Protein AF-A0A7R8YZH7-F1 (afdb_monomer_lite)

Structure (mmCIF, N/CA/C/O backbone):
data_AF-A0A7R8YZH7-F1
#
_entry.id   AF-A0A7R8YZH7-F1
#
loop_
_atom_site.group_PDB
_atom_site.id
_atom_site.type_symbol
_atom_site.label_atom_id
_atom_site.label_alt_id
_atom_site.label_comp_id
_atom_site.label_asym_id
_atom_site.label_entity_id
_atom_site.label_seq_id
_atom_site.pdbx_PDB_ins_code
_atom_site.Cartn_x
_atom_site.Cartn_y
_atom_site.Cartn_z
_atom_site.occupancy
_atom_site.B_iso_or_equiv
_atom_site.auth_seq_id
_atom_site.auth_comp_id
_atom_site.auth_asym_id
_atom_site.auth_atom_id
_atom_site.pdbx_PDB_model_num
ATOM 1 N N . VAL A 1 1 ? 40.978 16.287 -44.619 1.00 48.88 1 VAL A N 1
ATOM 2 C CA . VAL A 1 1 ? 39.755 16.458 -43.791 1.00 48.88 1 VAL A CA 1
ATOM 3 C C . VAL A 1 1 ? 38.831 15.250 -43.982 1.00 48.88 1 VAL A C 1
ATOM 5 O O . VAL A 1 1 ? 37.716 15.391 -44.463 1.00 48.88 1 VAL A O 1
ATOM 8 N N . THR A 1 2 ? 39.309 14.038 -43.689 1.00 49.97 2 THR A N 1
ATOM 9 C CA . THR A 1 2 ? 38.553 12.785 -43.936 1.00 49.97 2 THR A CA 1
ATOM 10 C C . THR A 1 2 ? 38.430 11.920 -42.680 1.00 49.97 2 THR A C 1
ATOM 12 O O . THR A 1 2 ? 37.379 11.333 -42.461 1.00 49.97 2 THR A O 1
ATOM 15 N N . VAL A 1 3 ? 39.421 11.967 -41.783 1.00 54.03 3 VAL A N 1
ATOM 16 C CA . VAL A 1 3 ? 39.430 11.217 -40.510 1.00 54.03 3 VAL A CA 1
ATOM 17 C C . VAL A 1 3 ? 38.289 11.621 -39.561 1.00 54.03 3 VAL A C 1
ATOM 19 O O . VAL A 1 3 ? 37.740 10.784 -38.853 1.00 54.03 3 VAL A O 1
ATOM 22 N N . THR A 1 4 ? 37.862 12.889 -39.572 1.00 54.25 4 THR A N 1
ATOM 23 C CA . THR A 1 4 ? 36.768 13.365 -38.705 1.00 54.25 4 THR A CA 1
ATOM 24 C C . THR A 1 4 ? 35.395 12.845 -39.134 1.00 54.25 4 THR A C 1
ATOM 26 O O . THR A 1 4 ? 34.551 12.586 -38.282 1.00 54.25 4 THR A O 1
ATOM 29 N N . LYS A 1 5 ? 35.177 12.647 -40.443 1.00 56.59 5 LYS A N 1
ATOM 30 C CA . LYS A 1 5 ? 33.922 12.109 -40.990 1.00 56.59 5 LYS A CA 1
ATOM 31 C C . LYS A 1 5 ? 33.778 10.614 -40.719 1.00 56.59 5 LYS A C 1
ATOM 33 O O . LYS A 1 5 ? 32.683 10.157 -40.420 1.00 56.59 5 LYS A O 1
ATOM 38 N N . GLU A 1 6 ? 34.864 9.851 -40.811 1.00 57.72 6 GLU A N 1
ATOM 39 C CA . GLU A 1 6 ? 34.844 8.413 -40.516 1.00 57.72 6 GLU A CA 1
ATOM 40 C C . GLU A 1 6 ? 34.560 8.150 -39.033 1.00 57.72 6 GLU A C 1
ATOM 42 O O . GLU A 1 6 ? 33.671 7.358 -38.725 1.00 57.72 6 GLU A O 1
ATOM 47 N N . GLY A 1 7 ? 35.194 8.899 -38.122 1.00 62.25 7 GLY A N 1
ATOM 48 C CA . GLY A 1 7 ? 34.901 8.819 -36.685 1.00 62.25 7 GLY A CA 1
ATOM 49 C C . GLY A 1 7 ? 33.460 9.205 -36.323 1.00 62.25 7 GLY A C 1
ATOM 50 O O . GLY A 1 7 ? 32.853 8.585 -35.454 1.00 62.25 7 GLY A O 1
ATOM 51 N N . GLU A 1 8 ? 32.866 10.177 -37.026 1.00 6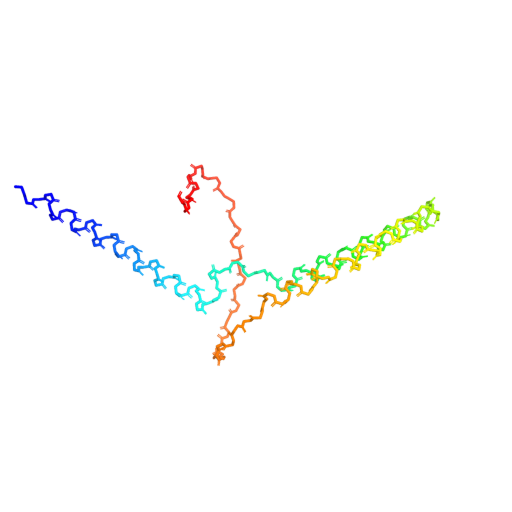7.81 8 GLU A N 1
ATOM 52 C CA . GLU A 1 8 ? 31.459 10.560 -36.840 1.00 67.81 8 GLU A CA 1
ATOM 53 C C . GLU A 1 8 ? 30.489 9.440 -37.260 1.00 67.81 8 GLU A C 1
ATOM 55 O O . GLU A 1 8 ? 29.479 9.210 -36.595 1.00 67.81 8 GLU A O 1
ATOM 60 N N . ASN A 1 9 ? 30.786 8.725 -38.347 1.00 69.62 9 ASN A N 1
ATOM 61 C CA . ASN A 1 9 ? 29.956 7.612 -38.812 1.00 69.62 9 ASN A CA 1
ATOM 62 C C . ASN A 1 9 ? 30.081 6.383 -37.904 1.00 69.62 9 ASN A C 1
ATOM 64 O O . ASN A 1 9 ? 29.069 5.745 -37.623 1.00 69.62 9 ASN A O 1
ATOM 68 N N . VAL A 1 10 ? 31.280 6.095 -37.386 1.00 74.06 10 VAL A N 1
ATOM 69 C CA . VAL A 1 10 ? 31.487 5.046 -36.373 1.00 74.06 10 VAL A CA 1
ATOM 70 C C . VAL A 1 10 ? 30.689 5.367 -35.108 1.00 74.06 10 VAL A C 1
ATOM 72 O O . VAL A 1 10 ? 29.892 4.544 -34.673 1.00 74.06 10 VAL A O 1
ATOM 75 N N . ALA A 1 11 ? 30.766 6.601 -34.598 1.00 74.88 11 ALA A N 1
ATOM 76 C CA . ALA A 1 11 ? 29.987 7.021 -33.430 1.00 74.88 11 ALA A CA 1
ATOM 77 C C . ALA A 1 11 ? 28.460 6.971 -33.661 1.00 74.88 11 ALA A C 1
ATOM 79 O O . ALA A 1 11 ? 27.690 6.762 -32.723 1.00 74.88 11 ALA A O 1
ATOM 80 N N . LYS A 1 12 ? 27.988 7.168 -34.900 1.00 73.12 12 LYS A N 1
ATOM 81 C CA . LYS A 1 12 ? 26.568 6.993 -35.260 1.00 73.12 12 LYS A CA 1
ATOM 82 C C . LYS A 1 12 ? 26.155 5.523 -35.266 1.00 73.12 12 LYS A C 1
ATOM 84 O O . LYS A 1 12 ? 25.055 5.220 -34.812 1.00 73.12 12 LYS A O 1
ATOM 89 N N . LEU A 1 13 ? 27.022 4.634 -35.746 1.00 78.25 13 LEU A N 1
ATOM 90 C CA . LEU A 1 13 ? 26.785 3.190 -35.742 1.00 78.25 13 LEU A CA 1
ATOM 91 C C . LEU A 1 13 ? 26.808 2.623 -34.320 1.00 78.25 13 LEU A C 1
ATOM 93 O O . LEU A 1 13 ? 25.914 1.865 -33.973 1.00 78.25 13 LEU A O 1
ATOM 97 N N . GLU A 1 14 ? 27.736 3.064 -33.470 1.00 80.69 14 GLU A N 1
ATOM 98 C CA . GLU A 1 14 ? 27.784 2.672 -32.054 1.00 80.69 14 GLU A CA 1
ATOM 99 C C . GLU A 1 14 ? 26.524 3.116 -31.302 1.00 80.69 14 GLU A C 1
ATOM 101 O O . GLU A 1 14 ? 25.938 2.352 -30.540 1.00 80.69 14 GLU A O 1
ATOM 106 N N . LYS A 1 15 ? 26.044 4.340 -31.557 1.00 86.44 15 LYS A N 1
ATOM 107 C CA . LYS A 1 15 ? 24.780 4.818 -30.978 1.00 86.44 15 LYS A CA 1
ATOM 108 C C . LYS A 1 15 ? 23.577 4.033 -31.493 1.00 86.44 15 LYS A C 1
ATOM 110 O O . LYS A 1 15 ? 22.682 3.737 -30.708 1.00 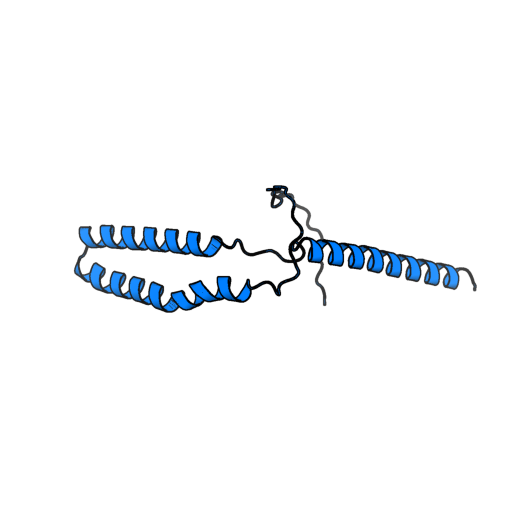86.44 15 LYS A O 1
ATOM 115 N N . ALA A 1 16 ? 23.543 3.700 -32.782 1.00 89.94 16 ALA A N 1
ATOM 116 C CA . ALA A 1 16 ? 22.481 2.877 -33.351 1.00 89.94 16 ALA A CA 1
ATOM 117 C C . ALA A 1 16 ? 22.493 1.453 -32.774 1.00 89.94 16 ALA A C 1
ATOM 119 O O . ALA A 1 16 ? 21.427 0.939 -32.453 1.00 89.94 16 ALA A O 1
ATOM 120 N N . ASP A 1 17 ? 23.669 0.859 -32.567 1.00 89.31 17 ASP A N 1
ATOM 121 C CA . ASP A 1 17 ? 23.826 -0.472 -31.971 1.00 89.31 17 ASP A CA 1
ATOM 122 C C . ASP A 1 17 ? 23.394 -0.493 -30.497 1.00 89.31 17 ASP A C 1
ATOM 124 O O . ASP A 1 17 ? 22.618 -1.354 -30.083 1.00 89.31 17 ASP A O 1
ATOM 128 N N . ILE A 1 18 ? 23.777 0.526 -29.715 1.00 91.31 18 ILE A N 1
ATOM 129 C CA . ILE A 1 18 ? 23.294 0.696 -28.335 1.00 91.31 18 ILE A CA 1
ATOM 130 C C . ILE A 1 18 ? 21.761 0.764 -28.305 1.00 91.31 18 ILE A C 1
ATOM 132 O O . ILE A 1 18 ? 21.126 0.118 -27.463 1.00 91.31 18 ILE A O 1
ATOM 136 N N . LEU A 1 19 ? 21.151 1.524 -29.222 1.00 95.06 19 LEU A N 1
ATOM 137 C CA . LEU A 1 19 ? 19.694 1.620 -29.331 1.00 95.06 19 LEU A CA 1
ATOM 138 C C . LEU A 1 19 ? 19.066 0.296 -29.767 1.00 95.06 19 LEU A C 1
ATOM 140 O O . LEU A 1 19 ? 18.037 -0.101 -29.232 1.00 95.06 19 LEU A O 1
ATOM 144 N N . GLU A 1 20 ? 19.676 -0.420 -30.701 1.00 93.56 20 GLU A N 1
ATOM 145 C CA . GLU A 1 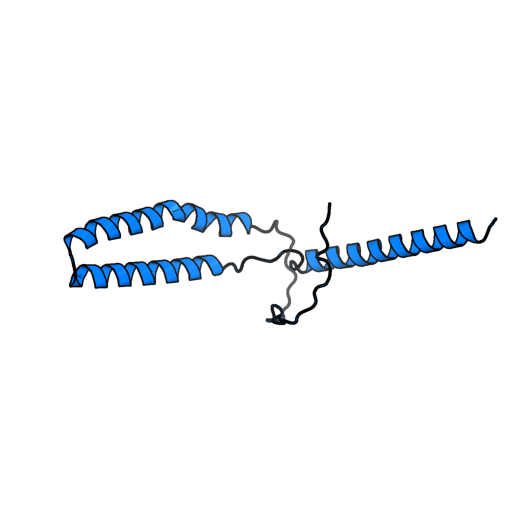20 ? 19.152 -1.694 -31.173 1.00 93.56 20 GLU A CA 1
ATOM 146 C C . GLU A 1 20 ? 19.197 -2.759 -30.071 1.00 93.56 20 GLU A C 1
ATOM 148 O O . GLU A 1 20 ? 18.203 -3.444 -29.820 1.00 93.56 20 GLU A O 1
ATOM 153 N N . LEU A 1 21 ? 20.316 -2.856 -29.349 1.00 93.88 21 LEU A N 1
ATOM 154 C CA . LEU A 1 21 ? 20.470 -3.757 -28.212 1.00 93.88 21 LEU A CA 1
ATOM 155 C C . LEU A 1 21 ? 19.462 -3.437 -27.102 1.00 93.88 21 LEU A C 1
ATOM 157 O O . LEU A 1 21 ? 18.807 -4.346 -26.586 1.00 93.88 21 LEU A O 1
ATOM 161 N N . THR A 1 22 ? 19.284 -2.155 -26.770 1.00 95.31 22 THR A N 1
ATOM 162 C CA . THR A 1 22 ? 18.292 -1.739 -25.766 1.00 95.31 22 THR A CA 1
ATOM 163 C C . THR A 1 22 ? 16.864 -1.995 -26.232 1.00 95.31 22 THR A C 1
ATOM 165 O O . THR A 1 22 ? 16.078 -2.526 -25.456 1.00 95.31 22 THR A O 1
ATOM 168 N N . VAL A 1 23 ? 16.511 -1.728 -27.490 1.00 95.69 23 VAL A N 1
ATOM 169 C CA . VAL A 1 23 ? 15.176 -2.035 -28.031 1.00 95.69 23 VAL A CA 1
ATOM 170 C C . VAL A 1 23 ? 14.896 -3.538 -27.993 1.00 95.69 23 VAL A C 1
ATOM 172 O O . VAL A 1 23 ? 13.827 -3.942 -27.531 1.00 95.69 23 VAL A O 1
ATOM 175 N N . ARG A 1 24 ? 15.852 -4.384 -28.403 1.00 94.00 24 ARG A N 1
ATOM 176 C CA . ARG A 1 24 ? 15.721 -5.848 -28.295 1.00 94.00 24 ARG A CA 1
ATOM 177 C C . ARG A 1 24 ? 15.525 -6.283 -26.841 1.00 94.00 24 ARG A C 1
ATOM 179 O O . ARG A 1 24 ? 14.657 -7.110 -26.561 1.00 94.00 24 ARG A O 1
ATOM 186 N N . HIS A 1 25 ? 16.277 -5.695 -25.911 1.00 91.94 25 HIS A N 1
ATOM 187 C CA . HIS A 1 25 ? 16.138 -5.975 -24.485 1.00 91.94 25 HIS A CA 1
ATOM 188 C C . HIS A 1 25 ? 14.767 -5.547 -23.939 1.00 91.94 25 HIS A C 1
ATOM 190 O O . HIS A 1 25 ? 14.097 -6.344 -23.289 1.00 91.94 25 HIS A O 1
ATOM 196 N N . LEU A 1 26 ? 14.289 -4.342 -24.268 1.00 93.56 26 LEU A N 1
ATOM 197 C CA . LEU A 1 26 ? 12.960 -3.856 -23.880 1.00 93.56 26 LEU A CA 1
ATOM 198 C C . LEU A 1 26 ? 11.842 -4.739 -24.456 1.00 93.56 26 LEU A C 1
ATOM 200 O O . LEU A 1 26 ? 10.871 -5.034 -23.758 1.00 93.56 26 LEU A O 1
ATOM 204 N N . HIS A 1 27 ? 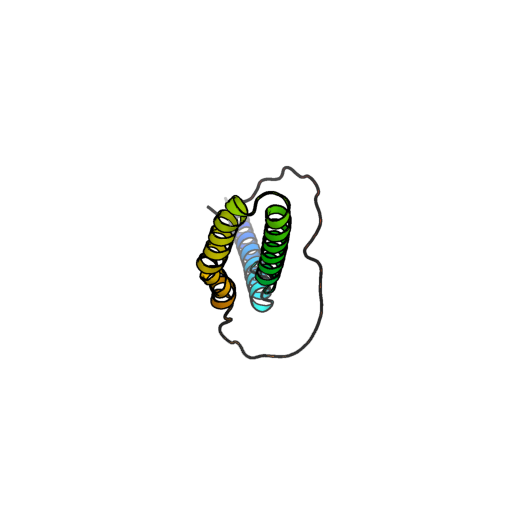11.987 -5.216 -25.697 1.00 91.00 27 HIS A N 1
ATOM 205 C CA . HIS A 1 27 ? 11.072 -6.199 -26.280 1.00 91.00 27 HIS A CA 1
ATOM 206 C C . HIS A 1 27 ? 11.078 -7.527 -25.511 1.00 91.00 27 HIS A C 1
ATOM 208 O O . HIS A 1 27 ? 10.000 -8.050 -25.229 1.00 91.00 27 HIS A O 1
ATOM 214 N N . SER A 1 28 ? 12.248 -8.046 -25.124 1.00 89.62 28 SER A N 1
ATOM 215 C CA . SER A 1 28 ? 12.361 -9.261 -24.302 1.00 89.62 28 SER A CA 1
ATOM 216 C C . SER A 1 28 ? 11.724 -9.074 -22.920 1.00 89.62 28 SER A C 1
ATOM 218 O O . SER A 1 28 ? 10.894 -9.884 -22.513 1.00 89.62 28 SER A O 1
ATOM 220 N N . LEU A 1 29 ? 12.002 -7.959 -22.240 1.00 89.06 29 LEU A N 1
ATOM 221 C CA . LEU A 1 29 ? 11.376 -7.622 -20.959 1.00 89.06 29 LEU A CA 1
ATOM 222 C C . LEU A 1 29 ? 9.849 -7.496 -21.079 1.00 89.06 29 LEU A C 1
ATOM 224 O O . LEU A 1 29 ? 9.114 -7.912 -20.182 1.00 89.06 29 LEU A O 1
ATOM 228 N N . ARG A 1 30 ? 9.343 -6.939 -22.189 1.00 85.62 30 ARG A N 1
ATOM 229 C CA . ARG A 1 30 ? 7.900 -6.853 -22.454 1.00 85.62 30 ARG A CA 1
ATOM 230 C C . ARG A 1 30 ? 7.287 -8.236 -22.660 1.00 85.62 30 ARG A C 1
ATOM 232 O O . ARG A 1 30 ? 6.229 -8.501 -22.101 1.00 85.62 30 ARG A O 1
ATOM 239 N N . GLN A 1 31 ? 7.944 -9.113 -23.420 1.00 84.81 31 GLN A N 1
ATOM 240 C CA . GLN A 1 31 ? 7.500 -10.497 -23.626 1.00 84.81 31 GLN A CA 1
ATOM 241 C C . GLN A 1 31 ? 7.478 -11.288 -22.314 1.00 84.81 31 GLN A C 1
ATOM 243 O O . GLN A 1 31 ? 6.557 -12.063 -22.077 1.00 84.81 31 GLN A O 1
ATOM 248 N N . HIS A 1 32 ? 8.457 -11.054 -21.438 1.00 84.44 32 HIS A N 1
ATOM 249 C CA . HIS A 1 32 ? 8.548 -11.701 -20.128 1.00 84.44 32 HIS A CA 1
ATOM 250 C C . HIS A 1 32 ? 7.675 -11.011 -19.067 1.00 84.44 32 HIS A C 1
ATOM 252 O O . HIS A 1 32 ? 7.624 -11.453 -17.921 1.00 84.44 32 HIS A O 1
ATOM 258 N N . ASN A 1 33 ? 6.974 -9.932 -19.435 1.00 77.06 33 ASN A N 1
ATOM 259 C CA . ASN A 1 33 ? 6.141 -9.130 -18.544 1.00 77.06 33 ASN A CA 1
ATOM 260 C C . ASN A 1 33 ? 6.903 -8.608 -17.300 1.00 77.06 33 ASN A C 1
ATOM 262 O O . ASN A 1 33 ? 6.308 -8.430 -16.235 1.00 77.06 33 ASN A O 1
ATOM 266 N N . THR A 1 34 ? 8.214 -8.371 -17.446 1.00 82.44 34 THR A N 1
ATOM 267 C CA . THR A 1 34 ? 9.132 -7.820 -16.429 1.00 82.44 34 THR A CA 1
ATOM 268 C C . THR A 1 34 ? 9.542 -6.377 -16.720 1.00 82.44 34 THR A C 1
ATOM 270 O O . THR A 1 34 ? 10.181 -5.745 -15.885 1.00 82.44 34 THR A O 1
ATOM 273 N N . LEU A 1 35 ? 9.160 -5.833 -17.884 1.00 83.25 35 LEU A N 1
ATOM 274 C CA . LEU A 1 35 ? 9.441 -4.441 -18.258 1.00 83.25 35 LEU A CA 1
ATOM 275 C C . LEU A 1 35 ? 8.830 -3.427 -17.280 1.00 83.25 35 LEU A C 1
ATOM 277 O O . LEU A 1 35 ? 9.353 -2.330 -17.108 1.00 83.25 35 LEU A O 1
ATOM 281 N N . PHE A 1 36 ? 7.722 -3.799 -16.644 1.00 78.69 36 PHE A N 1
ATOM 282 C CA . PHE A 1 36 ? 7.051 -2.988 -15.642 1.00 78.69 36 PHE A CA 1
ATOM 283 C C . PHE A 1 36 ? 7.161 -3.672 -14.284 1.00 78.69 36 PHE A C 1
ATOM 285 O O . PHE A 1 36 ? 7.009 -4.892 -14.186 1.00 78.69 36 PHE A O 1
ATOM 292 N N . CYS A 1 37 ? 7.369 -2.880 -13.230 1.00 66.94 37 CYS A N 1
ATOM 293 C CA . CYS A 1 37 ? 7.218 -3.361 -11.864 1.00 66.94 37 CYS A CA 1
ATOM 294 C C . CYS A 1 37 ? 5.771 -3.831 -11.693 1.00 66.94 37 CYS A C 1
ATOM 296 O O . CYS A 1 37 ? 4.842 -3.020 -11.686 1.00 66.94 37 CYS A O 1
ATOM 298 N N . ARG A 1 38 ? 5.567 -5.150 -11.643 1.00 66.31 38 ARG A N 1
ATOM 299 C CA . ARG A 1 38 ? 4.238 -5.721 -11.469 1.00 66.31 38 ARG A CA 1
ATOM 300 C C . ARG A 1 38 ? 3.852 -5.521 -10.006 1.00 66.31 38 ARG A C 1
ATOM 302 O O . ARG A 1 38 ? 4.513 -6.110 -9.149 1.00 66.31 38 ARG A O 1
ATOM 309 N N . PRO A 1 39 ? 2.810 -4.730 -9.694 1.00 63.41 39 PRO A N 1
ATOM 310 C CA . PRO A 1 39 ? 2.318 -4.682 -8.331 1.00 63.41 39 PRO A CA 1
ATOM 311 C C . PRO A 1 39 ? 1.902 -6.101 -7.950 1.00 63.41 39 PRO A C 1
ATOM 313 O O . PRO A 1 39 ? 1.211 -6.779 -8.717 1.00 63.41 39 PRO A O 1
ATOM 316 N N . ASP A 1 40 ? 2.389 -6.579 -6.806 1.00 71.62 40 ASP A N 1
ATOM 317 C CA . ASP A 1 40 ? 2.036 -7.904 -6.316 1.00 71.62 40 ASP A CA 1
ATOM 318 C C . ASP A 1 40 ? 0.503 -7.977 -6.214 1.00 71.62 40 ASP A C 1
ATOM 320 O O . ASP A 1 40 ? -0.089 -7.170 -5.490 1.00 71.62 40 ASP A O 1
ATOM 324 N N . PRO A 1 41 ? -0.158 -8.898 -6.941 1.00 67.56 41 PRO A N 1
ATOM 325 C CA . PRO A 1 41 ? -1.613 -8.995 -6.943 1.00 67.56 41 PRO A CA 1
ATOM 326 C C . PRO A 1 41 ? -2.194 -9.213 -5.539 1.00 67.56 41 PRO A C 1
ATOM 328 O O . PRO A 1 41 ? -3.340 -8.846 -5.307 1.00 67.56 41 PRO A O 1
ATOM 331 N N . GLY A 1 42 ? -1.411 -9.749 -4.596 1.00 77.44 42 GLY A N 1
ATOM 332 C CA . GLY A 1 42 ? -1.809 -9.910 -3.199 1.00 77.44 42 GLY A CA 1
ATOM 333 C C . GLY A 1 42 ? -1.439 -8.741 -2.281 1.00 77.44 42 GLY A C 1
ATOM 334 O O . GLY A 1 42 ? -1.772 -8.790 -1.099 1.00 77.44 42 GLY A O 1
ATOM 335 N N . TYR A 1 43 ? -0.746 -7.701 -2.765 1.00 81.50 43 TYR A N 1
ATOM 336 C CA . TYR A 1 43 ? -0.308 -6.570 -1.933 1.00 81.50 43 TYR A CA 1
ATOM 337 C C . TYR A 1 43 ? -1.477 -5.931 -1.194 1.00 81.50 43 TYR A C 1
ATOM 339 O O . TYR A 1 43 ? -1.423 -5.705 0.014 1.00 81.50 43 TYR A O 1
ATOM 347 N N . ALA A 1 44 ? -2.549 -5.664 -1.927 1.00 80.81 44 ALA A N 1
ATOM 348 C CA . ALA A 1 44 ? -3.682 -4.988 -1.353 1.00 80.81 44 ALA A CA 1
ATOM 349 C C . ALA A 1 44 ? -4.476 -5.877 -0.400 1.00 80.81 44 ALA A C 1
ATOM 351 O O . ALA A 1 44 ? -4.878 -5.397 0.653 1.00 80.81 44 ALA A O 1
ATOM 352 N N . ASP A 1 45 ? -4.653 -7.164 -0.707 1.00 82.75 45 ASP A N 1
ATOM 353 C CA . ASP A 1 45 ? -5.302 -8.089 0.225 1.00 82.75 45 ASP A CA 1
ATOM 354 C C . ASP A 1 45 ? -4.524 -8.163 1.546 1.00 82.75 45 ASP A C 1
ATOM 356 O O . ASP A 1 45 ? -5.115 -7.991 2.610 1.00 82.75 45 ASP A O 1
ATOM 360 N N . ARG A 1 46 ? -3.186 -8.255 1.488 1.00 86.75 46 ARG A N 1
ATOM 361 C CA . ARG A 1 46 ? -2.329 -8.206 2.686 1.00 86.75 46 ARG A CA 1
ATOM 362 C C . ARG A 1 46 ? -2.441 -6.885 3.446 1.00 86.75 46 ARG A C 1
ATOM 364 O O . ARG A 1 46 ? -2.498 -6.894 4.674 1.00 86.75 46 ARG A O 1
ATOM 371 N N . TYR A 1 47 ? -2.477 -5.756 2.739 1.00 87.00 47 TYR A N 1
ATOM 372 C CA . TYR A 1 47 ? -2.689 -4.446 3.358 1.00 87.00 47 TYR A CA 1
ATOM 373 C C . TYR A 1 47 ? -4.032 -4.397 4.099 1.00 87.00 47 TYR A C 1
ATOM 375 O O . TYR A 1 47 ? -4.087 -3.994 5.260 1.00 87.00 47 TYR A O 1
ATOM 383 N N . TRP A 1 48 ? -5.107 -4.851 3.451 1.00 87.75 48 TRP A N 1
ATOM 384 C CA . TRP A 1 48 ? -6.453 -4.848 4.020 1.00 87.75 48 TRP A CA 1
ATOM 385 C C . TRP A 1 48 ? -6.601 -5.798 5.198 1.00 87.75 48 TRP A C 1
ATOM 387 O O . TRP A 1 48 ? -7.287 -5.463 6.163 1.00 87.75 48 TRP A O 1
ATOM 397 N N . ASP A 1 49 ? -5.938 -6.946 5.157 1.00 89.44 49 ASP A N 1
ATOM 398 C CA . ASP A 1 49 ? -5.887 -7.865 6.288 1.00 89.44 49 ASP A CA 1
ATOM 399 C C . ASP A 1 49 ? -5.174 -7.231 7.487 1.00 89.44 49 ASP A C 1
ATOM 401 O O . ASP A 1 49 ? -5.698 -7.276 8.602 1.00 89.44 49 ASP A O 1
ATOM 405 N N . GLY A 1 50 ? -4.053 -6.539 7.257 1.00 91.50 50 GLY A N 1
ATOM 406 C CA . GLY A 1 50 ? -3.368 -5.760 8.292 1.00 91.50 50 GLY A CA 1
ATOM 407 C C . GLY A 1 50 ? -4.231 -4.625 8.852 1.00 91.50 50 GLY A C 1
ATOM 408 O O . GLY A 1 50 ? -4.318 -4.443 10.068 1.00 91.50 50 GLY A O 1
ATOM 409 N N . PHE A 1 51 ? -4.939 -3.900 7.984 1.00 91.69 51 PHE A N 1
ATOM 410 C CA . PHE A 1 51 ? -5.852 -2.834 8.393 1.00 91.69 51 PHE A CA 1
ATOM 411 C C . PHE A 1 51 ? -7.001 -3.369 9.261 1.00 91.69 51 PHE A C 1
ATOM 413 O O . PHE A 1 51 ? -7.288 -2.813 10.321 1.00 91.69 51 PHE A O 1
ATOM 420 N N . ARG A 1 52 ? -7.635 -4.480 8.857 1.00 91.69 52 ARG A N 1
ATOM 421 C CA . ARG A 1 52 ? -8.700 -5.143 9.634 1.00 91.69 52 ARG A CA 1
ATOM 422 C C . ARG A 1 52 ? -8.200 -5.635 10.981 1.00 91.69 52 ARG A C 1
ATOM 424 O O . ARG A 1 52 ? -8.912 -5.510 11.977 1.00 91.69 52 ARG A O 1
ATOM 431 N N . HIS A 1 53 ? -6.992 -6.190 11.011 1.00 94.94 53 HIS A N 1
ATOM 432 C CA . HIS A 1 53 ? -6.369 -6.630 12.249 1.00 94.94 53 HIS A CA 1
ATOM 433 C C . HIS A 1 53 ? -6.191 -5.451 13.214 1.00 94.94 53 HIS A C 1
ATOM 435 O O . HIS A 1 53 ? -6.682 -5.506 14.338 1.00 94.94 53 HIS A O 1
ATOM 441 N N . CYS A 1 54 ? -5.620 -4.340 12.741 1.00 93.4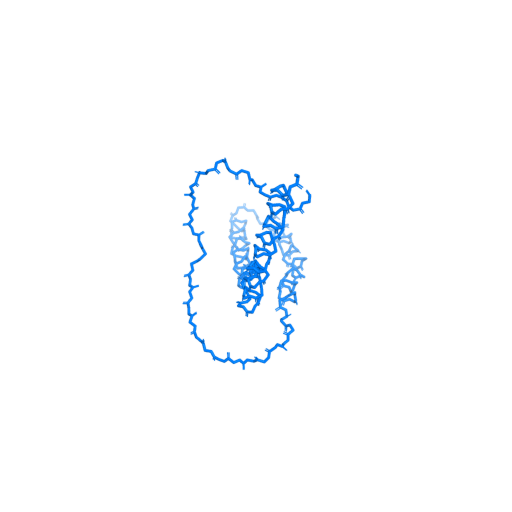4 54 CYS A N 1
ATOM 442 C CA . CYS A 1 54 ? -5.482 -3.114 13.526 1.00 93.44 54 CYS A CA 1
ATOM 443 C C . CYS A 1 54 ? -6.840 -2.579 14.020 1.00 93.44 54 CYS A C 1
ATOM 445 O O . CYS A 1 54 ? -7.005 -2.305 15.206 1.00 93.44 54 CYS A O 1
ATOM 447 N N . ALA A 1 55 ? -7.849 -2.507 13.147 1.00 93.06 55 ALA A N 1
ATOM 448 C CA . ALA A 1 55 ? -9.197 -2.068 13.513 1.00 93.06 55 ALA A CA 1
ATOM 449 C C . ALA A 1 55 ? -9.815 -2.919 14.639 1.00 93.06 55 ALA A C 1
ATOM 451 O O . ALA A 1 55 ? -10.462 -2.385 15.542 1.00 93.06 55 ALA A O 1
ATOM 452 N N . LYS A 1 56 ? -9.591 -4.239 14.612 1.00 93.69 56 LYS A N 1
ATOM 453 C CA . LYS A 1 56 ? -10.042 -5.163 15.660 1.00 93.69 56 LYS A CA 1
ATOM 454 C C . LYS A 1 56 ? -9.329 -4.905 16.989 1.00 93.69 56 LYS A C 1
ATOM 456 O O . LYS A 1 56 ? -9.988 -4.912 18.027 1.00 93.69 56 LYS A O 1
ATOM 461 N N . GLU A 1 57 ? -8.022 -4.664 16.966 1.00 94.88 57 GLU A N 1
ATOM 462 C CA . GLU A 1 57 ? -7.255 -4.325 18.171 1.00 94.88 57 GLU A CA 1
ATOM 463 C C . GLU A 1 57 ? -7.722 -2.995 18.777 1.00 94.88 57 GLU A C 1
ATOM 465 O O . GLU A 1 57 ? -7.974 -2.914 19.980 1.00 94.88 57 GLU A O 1
ATOM 470 N N . VAL A 1 58 ? -7.961 -1.976 17.943 1.00 93.62 58 VAL A N 1
ATOM 471 C CA . VAL A 1 58 ? -8.538 -0.694 18.382 1.00 93.62 58 VAL A CA 1
ATOM 472 C C . VAL A 1 58 ? -9.913 -0.901 19.022 1.00 93.62 58 VAL A C 1
ATOM 474 O O . VAL A 1 58 ? -10.186 -0.337 20.081 1.00 93.62 58 VAL A O 1
ATOM 477 N N . ALA A 1 59 ? -10.762 -1.755 18.441 1.00 91.06 59 ALA A N 1
ATOM 478 C CA . ALA A 1 59 ? -12.063 -2.090 19.018 1.00 91.06 59 ALA A CA 1
ATOM 479 C C . ALA A 1 59 ? -11.934 -2.717 20.414 1.00 91.06 59 ALA A C 1
ATOM 481 O O . ALA A 1 59 ? -12.654 -2.331 21.335 1.00 91.06 59 ALA A O 1
ATOM 482 N N . GLN A 1 60 ? -11.008 -3.664 20.587 1.00 92.31 60 GLN A N 1
ATOM 483 C CA . GLN A 1 60 ? -10.777 -4.329 21.871 1.00 92.31 60 GLN A CA 1
ATOM 484 C C . GLN A 1 60 ? -10.196 -3.385 22.922 1.00 92.31 60 GLN A C 1
ATOM 486 O O . GLN A 1 60 ? -10.578 -3.465 24.089 1.00 92.31 60 GLN A O 1
ATOM 491 N N . PHE A 1 61 ? -9.276 -2.507 22.526 1.00 93.19 61 PHE A N 1
ATOM 492 C CA . PHE A 1 61 ? -8.694 -1.513 23.418 1.00 93.19 61 PHE A CA 1
ATOM 493 C C . PHE A 1 61 ? -9.757 -0.524 23.906 1.00 93.19 61 PHE A C 1
ATOM 495 O O . PHE A 1 61 ? -9.918 -0.325 25.110 1.00 93.19 61 PHE A O 1
ATOM 502 N N . LEU A 1 62 ? -10.554 0.031 22.991 1.00 92.44 62 LEU A N 1
ATOM 503 C CA . LEU A 1 62 ? -11.606 0.986 23.343 1.00 92.44 62 LEU A CA 1
ATOM 504 C C . LEU A 1 62 ? -12.729 0.336 24.157 1.00 92.44 62 LEU A C 1
ATOM 506 O O . LEU A 1 62 ? -13.232 0.956 25.085 1.00 92.44 62 LEU A O 1
ATOM 510 N N . ALA A 1 63 ? -13.056 -0.935 23.910 1.00 87.69 63 ALA A N 1
ATOM 511 C CA . ALA A 1 63 ? -14.002 -1.673 24.749 1.00 87.69 63 ALA A CA 1
ATOM 512 C C . ALA A 1 63 ? -13.544 -1.820 26.215 1.00 87.69 63 ALA A C 1
ATOM 514 O O . ALA A 1 63 ? -14.388 -1.997 27.091 1.00 87.69 63 ALA A O 1
ATOM 515 N N . LYS A 1 64 ? -12.231 -1.759 26.483 1.00 89.19 64 LYS A N 1
ATOM 516 C CA . LYS A 1 64 ? -11.649 -1.842 27.834 1.00 89.19 64 LYS A CA 1
ATOM 517 C C . LYS A 1 64 ? -11.473 -0.472 28.495 1.00 89.19 64 LYS A C 1
ATOM 519 O O . LYS A 1 64 ? -11.526 -0.398 29.718 1.00 89.19 64 LYS A O 1
ATOM 524 N N . CYS A 1 65 ? -11.232 0.582 27.713 1.00 88.50 65 CYS A N 1
ATOM 525 C CA . CYS A 1 65 ? -10.891 1.909 28.234 1.00 88.50 65 CYS A CA 1
ATOM 526 C C . CYS A 1 65 ? -12.037 2.929 28.170 1.00 88.50 65 CYS A C 1
ATOM 528 O O . CYS A 1 65 ? -12.201 3.686 29.121 1.00 88.50 65 CYS A O 1
ATOM 530 N N . ASP A 1 66 ? -12.802 2.982 27.075 1.00 83.56 66 ASP A N 1
ATOM 531 C CA . ASP A 1 66 ? -13.867 3.974 26.880 1.00 83.56 66 ASP A CA 1
ATOM 532 C C . ASP A 1 66 ? -14.869 3.536 25.795 1.00 83.56 66 ASP A C 1
ATOM 534 O O . ASP A 1 66 ? -14.617 3.635 24.587 1.00 83.56 66 ASP A O 1
ATOM 538 N N . GLN A 1 67 ? -16.054 3.091 26.231 1.00 80.88 67 GLN A N 1
ATOM 539 C CA . GLN A 1 67 ? -17.136 2.685 25.330 1.00 80.88 67 GLN A CA 1
ATOM 540 C C . GLN A 1 67 ? -17.656 3.833 24.454 1.00 80.88 67 GLN A C 1
ATOM 542 O O . GLN A 1 67 ? -18.080 3.586 23.325 1.00 80.88 67 GLN A O 1
ATOM 547 N N . SER A 1 68 ? -17.642 5.072 24.950 1.00 84.12 68 SER A N 1
ATOM 548 C CA . SER A 1 68 ? -18.220 6.220 24.246 1.00 84.12 68 SER A CA 1
ATOM 549 C C . SER A 1 68 ? -17.327 6.672 23.086 1.00 84.12 68 SER A C 1
ATOM 551 O O . SER A 1 68 ? -17.805 6.816 21.956 1.00 84.12 68 SER A O 1
ATOM 553 N N . ALA A 1 69 ? -16.014 6.766 23.322 1.00 84.56 69 ALA A N 1
ATOM 554 C CA . ALA A 1 69 ? -15.019 6.981 22.275 1.00 84.56 69 ALA A CA 1
ATOM 555 C C . ALA A 1 69 ? -14.964 5.801 21.291 1.00 84.56 69 ALA A C 1
ATOM 557 O O . ALA A 1 69 ? -14.826 6.009 20.082 1.00 84.56 69 ALA A O 1
ATOM 558 N N . GLY A 1 70 ? -15.158 4.571 21.786 1.00 87.94 70 GLY A N 1
ATOM 559 C CA . GLY A 1 70 ? -15.262 3.352 20.982 1.00 87.94 70 GLY A CA 1
ATOM 560 C C . GLY A 1 70 ? -16.252 3.465 19.827 1.00 87.94 70 GLY A C 1
ATOM 561 O O . GLY A 1 70 ? -15.902 3.176 18.683 1.00 87.94 70 GLY A O 1
ATOM 562 N N . VAL A 1 71 ? -17.468 3.947 20.093 1.00 89.38 71 VAL A N 1
ATOM 563 C CA . VAL A 1 71 ? -18.517 4.079 19.067 1.00 89.38 71 VAL A CA 1
ATOM 564 C C . VAL A 1 71 ? -18.116 5.067 17.969 1.00 89.38 71 VAL A C 1
ATOM 566 O O . VAL A 1 71 ? -18.316 4.788 16.785 1.00 89.38 71 VAL A O 1
ATOM 569 N N . VAL A 1 72 ? -17.528 6.209 18.336 1.00 92.50 72 VAL A N 1
ATOM 570 C CA . VAL A 1 72 ? -17.139 7.256 17.378 1.00 92.50 72 VAL A CA 1
ATOM 571 C C . VAL A 1 72 ? -15.981 6.788 16.499 1.00 92.50 72 VAL A C 1
ATOM 573 O O . VAL A 1 72 ? -16.052 6.889 15.271 1.00 92.50 72 VAL A O 1
ATOM 576 N N . VAL A 1 73 ? -14.938 6.232 17.116 1.00 92.62 73 VAL A N 1
ATOM 577 C CA . VAL A 1 73 ? -13.738 5.773 16.408 1.00 92.62 73 VAL A CA 1
ATOM 578 C C . VAL A 1 73 ? -14.064 4.588 15.502 1.00 92.62 73 VAL A C 1
ATOM 580 O O . VAL A 1 73 ? -13.690 4.600 14.331 1.00 92.62 73 VAL A O 1
ATOM 583 N N . LEU A 1 74 ? -14.824 3.599 15.982 1.00 91.19 74 LEU A N 1
ATOM 584 C CA . LEU A 1 74 ? -15.202 2.441 15.165 1.00 91.19 74 LEU A CA 1
ATOM 585 C C . LEU A 1 74 ? -16.109 2.823 13.999 1.00 91.19 74 LEU A C 1
ATOM 587 O O . LEU A 1 74 ? -15.930 2.310 12.894 1.00 91.19 74 LEU A O 1
ATOM 591 N N . LYS A 1 75 ? -17.034 3.769 14.201 1.00 92.06 75 LYS A N 1
ATOM 592 C CA . LYS A 1 75 ? -17.841 4.325 13.109 1.00 92.06 75 LYS A CA 1
ATOM 593 C C . LYS A 1 75 ? -16.957 4.965 12.039 1.00 92.06 75 LYS A C 1
ATOM 595 O O . LYS A 1 75 ? -17.200 4.757 10.852 1.00 92.06 75 LYS A O 1
ATOM 600 N N . HIS A 1 76 ? -15.933 5.717 12.445 1.00 94.31 76 HIS A N 1
ATOM 601 C CA . HIS A 1 76 ? -15.008 6.348 11.509 1.00 94.31 76 HIS A CA 1
ATOM 602 C C . HIS A 1 76 ? -14.150 5.318 10.761 1.00 94.31 76 HIS A C 1
ATOM 604 O O . HIS A 1 76 ? -14.063 5.377 9.539 1.00 94.31 76 HIS A O 1
ATOM 610 N N . ILE A 1 77 ? -13.594 4.324 11.460 1.00 93.19 77 ILE A N 1
ATOM 611 C CA . ILE A 1 77 ? -12.816 3.236 10.847 1.00 93.19 77 ILE A CA 1
ATOM 612 C C . ILE A 1 77 ? -13.662 2.465 9.829 1.00 93.19 77 ILE A C 1
ATOM 614 O O . ILE A 1 77 ? -13.207 2.211 8.716 1.00 93.19 77 ILE A O 1
ATOM 618 N N . ASN A 1 78 ? -14.913 2.146 10.164 1.00 90.31 78 ASN A N 1
ATOM 619 C CA . ASN A 1 78 ? -15.811 1.457 9.243 1.00 90.31 78 ASN A CA 1
ATOM 620 C C . ASN A 1 78 ? -16.139 2.320 8.010 1.00 90.31 78 ASN A C 1
ATOM 622 O O . ASN A 1 78 ? -16.170 1.818 6.889 1.00 90.31 78 ASN A O 1
ATOM 626 N N . ALA A 1 79 ? -16.315 3.633 8.191 1.00 90.94 79 ALA A N 1
ATOM 627 C CA . ALA A 1 79 ? -16.487 4.559 7.075 1.00 90.94 79 ALA A CA 1
ATOM 628 C C . ALA A 1 79 ? -15.239 4.622 6.178 1.00 90.94 79 ALA A C 1
ATOM 630 O O . ALA A 1 79 ? -15.373 4.650 4.956 1.00 90.94 79 ALA A O 1
ATOM 631 N N . LEU A 1 80 ? -14.031 4.600 6.750 1.00 88.88 80 LEU A N 1
ATOM 632 C CA . LEU A 1 80 ? -12.792 4.516 5.971 1.00 88.88 80 LEU A CA 1
ATOM 633 C C . LEU A 1 80 ? -12.746 3.220 5.152 1.00 88.88 80 LEU A C 1
ATOM 635 O O . LEU A 1 80 ? -12.486 3.273 3.955 1.00 88.88 80 LEU A O 1
ATOM 639 N N . MET A 1 81 ? -13.083 2.073 5.746 1.00 86.25 81 MET A N 1
ATOM 640 C CA . MET A 1 81 ? -13.096 0.794 5.024 1.00 86.25 81 MET A CA 1
ATOM 641 C C . MET A 1 81 ? -14.008 0.811 3.792 1.00 86.25 81 MET A C 1
ATOM 643 O O . MET A 1 81 ? -13.617 0.310 2.742 1.00 86.25 81 MET A O 1
ATOM 647 N N . LEU A 1 82 ? -15.195 1.413 3.902 1.00 85.25 82 LEU A N 1
ATOM 648 C CA . LEU A 1 82 ? -16.152 1.500 2.795 1.00 85.25 82 LEU A CA 1
ATOM 649 C C . LEU A 1 82 ? -15.706 2.489 1.708 1.00 85.25 82 LEU A C 1
ATOM 651 O O . LEU A 1 82 ? -15.845 2.206 0.522 1.00 85.25 82 LEU A O 1
ATOM 655 N N . ASN A 1 83 ? -15.136 3.635 2.093 1.00 85.25 83 ASN A N 1
ATOM 656 C CA . ASN A 1 83 ? -14.683 4.653 1.137 1.00 85.25 83 ASN A CA 1
ATOM 657 C C . ASN A 1 83 ? -13.421 4.246 0.366 1.00 85.25 83 ASN A C 1
ATOM 659 O O . ASN A 1 83 ? -13.170 4.764 -0.719 1.00 85.25 83 ASN A O 1
ATOM 663 N N . LEU A 1 84 ? -12.623 3.333 0.917 1.00 76.12 84 LEU A N 1
ATOM 664 C CA . LEU A 1 84 ? -11.406 2.827 0.289 1.00 76.12 84 LEU A CA 1
ATOM 665 C C . LEU A 1 84 ? -11.611 1.501 -0.481 1.00 76.12 84 LEU A C 1
ATOM 667 O O . LEU A 1 84 ? -10.713 1.065 -1.199 1.00 76.12 84 LEU A O 1
ATOM 671 N N . ASP A 1 85 ? -12.793 0.886 -0.418 1.00 70.00 85 ASP A N 1
ATOM 672 C CA . ASP A 1 85 ? -13.167 -0.285 -1.229 1.00 70.00 85 ASP A CA 1
ATOM 673 C C . ASP A 1 85 ? -13.086 -0.055 -2.766 1.00 70.00 85 ASP A C 1
ATOM 675 O O . ASP A 1 85 ? -12.716 -0.973 -3.498 1.00 70.00 85 ASP A O 1
ATOM 679 N N . PRO A 1 86 ? -13.279 1.161 -3.320 1.00 62.06 86 PRO A N 1
ATOM 680 C CA . PRO A 1 86 ? -12.976 1.439 -4.728 1.00 62.06 86 PRO A CA 1
ATOM 681 C C . PRO A 1 86 ? -11.496 1.225 -5.067 1.00 62.06 86 PRO A C 1
ATOM 683 O O . PRO A 1 86 ? -11.160 0.756 -6.158 1.00 62.06 86 PRO A O 1
ATOM 686 N N . TYR A 1 87 ? -10.594 1.496 -4.120 1.00 62.00 87 TYR A N 1
ATOM 687 C CA . TYR A 1 87 ? -9.179 1.184 -4.283 1.00 62.00 87 TYR A CA 1
ATOM 688 C C . TYR A 1 87 ? -8.948 -0.325 -4.254 1.00 62.00 87 TYR A C 1
ATOM 690 O O . TYR A 1 87 ? -8.036 -0.753 -4.948 1.00 62.00 87 TYR A O 1
ATOM 698 N N . ARG A 1 88 ? -9.823 -1.119 -3.597 1.00 62.53 88 ARG A N 1
ATOM 699 C CA . ARG A 1 88 ? -9.856 -2.598 -3.666 1.00 62.53 88 ARG A CA 1
ATOM 700 C C . ARG A 1 88 ? -10.029 -3.165 -5.064 1.00 62.53 88 ARG A C 1
ATOM 702 O O . ARG A 1 88 ? -9.402 -4.146 -5.446 1.00 62.53 88 ARG A O 1
ATOM 709 N N . HIS A 1 89 ? -10.847 -2.517 -5.869 1.00 57.59 89 HIS A N 1
ATOM 710 C CA . HIS A 1 89 ? -11.077 -2.983 -7.229 1.00 57.59 89 HIS A CA 1
ATOM 711 C C . HIS A 1 89 ? -10.163 -2.331 -8.254 1.00 57.59 89 HIS A C 1
ATOM 713 O O . HIS A 1 89 ? -9.874 -2.955 -9.272 1.00 57.59 89 HIS A O 1
ATOM 719 N N . THR A 1 90 ? -9.658 -1.125 -7.988 1.00 54.88 90 THR A N 1
ATOM 720 C CA . THR A 1 90 ? -8.842 -0.408 -8.972 1.00 54.88 90 THR A CA 1
ATOM 721 C C . THR A 1 90 ? -7.514 -1.129 -9.210 1.00 54.88 90 THR A C 1
ATOM 723 O O . THR A 1 90 ? -7.169 -1.344 -10.363 1.00 54.88 90 THR A O 1
ATOM 726 N N . TYR A 1 91 ? -6.824 -1.644 -8.180 1.00 54.47 91 TYR A N 1
ATOM 727 C CA . TYR A 1 91 ? -5.607 -2.443 -8.415 1.00 54.47 91 TYR A CA 1
ATOM 728 C C . TYR A 1 91 ? -5.867 -3.760 -9.158 1.00 54.47 91 TYR A C 1
ATOM 730 O O . TYR A 1 91 ? -4.992 -4.207 -9.888 1.00 54.47 91 TYR A O 1
ATOM 738 N N . LEU A 1 92 ? -7.045 -4.379 -9.023 1.00 52.56 92 LEU A N 1
ATOM 739 C CA . LEU A 1 92 ? -7.385 -5.597 -9.774 1.00 52.56 92 LEU A CA 1
ATOM 740 C C . LEU A 1 92 ? -7.836 -5.285 -11.207 1.00 52.56 92 LEU A C 1
ATOM 742 O O . LEU A 1 92 ? -7.589 -6.078 -12.113 1.00 52.56 92 LEU A O 1
ATOM 746 N N . ALA A 1 93 ? -8.483 -4.138 -11.429 1.00 50.72 93 ALA A N 1
ATOM 747 C CA . ALA A 1 93 ? -9.048 -3.752 -12.719 1.00 50.72 93 ALA A CA 1
ATOM 748 C C . ALA A 1 93 ? -7.985 -3.254 -13.711 1.00 50.72 93 ALA A C 1
ATOM 750 O O . ALA A 1 93 ? -8.024 -3.644 -14.878 1.00 50.72 93 ALA A O 1
ATOM 751 N N . THR A 1 94 ? -6.989 -2.475 -13.266 1.00 50.88 94 THR A N 1
ATOM 752 C CA . THR A 1 94 ? -5.855 -2.060 -14.123 1.00 50.88 94 THR A CA 1
ATOM 753 C C . THR A 1 94 ? -4.927 -3.224 -14.490 1.00 50.88 94 THR A C 1
ATOM 755 O O . THR A 1 94 ? -4.063 -3.077 -15.348 1.00 50.88 94 THR A O 1
ATOM 758 N N . MET A 1 95 ? -5.105 -4.390 -13.861 1.00 47.97 95 MET A N 1
ATOM 759 C CA . MET A 1 95 ? -4.312 -5.607 -14.058 1.00 47.97 95 MET A CA 1
ATOM 760 C C . MET A 1 95 ? -4.895 -6.560 -15.111 1.00 47.97 95 MET A C 1
ATOM 762 O O . MET A 1 95 ? -4.416 -7.690 -15.214 1.00 47.97 95 MET A O 1
ATOM 766 N N . ARG A 1 96 ? -5.917 -6.164 -15.888 1.00 42.28 96 ARG A N 1
ATOM 767 C CA . ARG A 1 96 ? -6.432 -7.002 -16.983 1.00 42.28 96 ARG A CA 1
ATOM 768 C C . ARG A 1 96 ? -5.383 -7.060 -18.105 1.00 42.28 96 ARG A C 1
ATOM 770 O O . ARG A 1 96 ? -5.197 -6.055 -18.787 1.00 42.28 96 ARG A O 1
ATOM 777 N N . PRO A 1 97 ? -4.714 -8.203 -18.340 1.00 49.00 97 PRO A N 1
ATOM 778 C CA . PRO A 1 97 ? -3.872 -8.339 -19.510 1.00 49.00 97 PRO A CA 1
ATOM 779 C C . PRO A 1 97 ? -4.792 -8.441 -20.725 1.00 49.00 97 PRO A C 1
ATOM 781 O O . PRO A 1 97 ? -5.721 -9.254 -20.749 1.00 49.00 97 PRO A O 1
ATOM 784 N N . GLU A 1 98 ? -4.534 -7.621 -21.735 1.00 41.44 98 GLU A N 1
ATOM 785 C CA . GLU A 1 98 ? -4.992 -7.901 -23.088 1.00 41.44 98 GLU A CA 1
ATOM 786 C C . GLU A 1 98 ? -4.450 -9.291 -23.461 1.00 41.44 98 GLU A C 1
ATOM 788 O O . GLU A 1 98 ? -3.252 -9.567 -23.368 1.00 41.44 98 GLU A O 1
ATOM 793 N N . SER A 1 99 ? -5.357 -10.228 -23.718 1.00 41.75 99 SER A N 1
ATOM 794 C CA . SER A 1 99 ? -5.050 -11.648 -23.856 1.00 41.75 99 SER A CA 1
ATOM 795 C C . SER A 1 99 ? -4.188 -11.912 -25.091 1.00 41.75 99 SER A C 1
ATOM 797 O O . SER A 1 99 ? -4.691 -11.847 -26.210 1.00 41.75 99 SER A O 1
ATOM 799 N N . ILE A 1 100 ? -2.929 -12.296 -24.886 1.00 50.28 100 ILE A N 1
ATOM 800 C CA . ILE A 1 100 ? -2.118 -13.007 -25.886 1.00 50.28 100 ILE A CA 1
ATOM 801 C C . ILE A 1 100 ? -2.091 -14.495 -25.476 1.00 50.28 100 ILE A C 1
ATOM 803 O O . ILE A 1 100 ? -2.011 -14.778 -24.274 1.00 50.28 100 ILE A O 1
ATOM 807 N N . PRO A 1 101 ? -2.241 -15.460 -26.408 1.00 41.56 101 PRO A N 1
ATOM 808 C CA . PRO A 1 101 ? -2.527 -16.850 -26.065 1.00 41.56 101 PRO A CA 1
ATOM 809 C C . PRO A 1 101 ? -1.388 -17.508 -25.285 1.00 41.56 101 PRO A C 1
ATOM 811 O O . PRO A 1 101 ? -0.208 -17.285 -25.546 1.00 41.56 101 PRO A O 1
ATOM 814 N N . LYS A 1 102 ? -1.785 -18.358 -24.337 1.00 40.25 102 LYS A N 1
ATOM 815 C CA . LYS A 1 102 ? -0.915 -19.151 -23.468 1.00 40.25 102 LYS A CA 1
ATOM 816 C C . LYS A 1 102 ? -0.068 -20.118 -24.300 1.00 40.25 102 LYS A C 1
ATOM 818 O O . LYS A 1 102 ? -0.635 -20.969 -24.981 1.00 40.25 102 LYS A O 1
ATOM 823 N N . ASN A 1 103 ? 1.252 -20.074 -24.133 1.00 34.53 103 ASN A N 1
ATOM 824 C CA . ASN A 1 103 ? 2.054 -21.289 -24.205 1.00 34.53 103 ASN A CA 1
ATOM 825 C C . ASN A 1 103 ? 2.793 -21.487 -22.874 1.00 34.53 103 ASN A C 1
ATOM 827 O O . ASN A 1 103 ? 3.500 -20.605 -22.392 1.00 34.53 103 ASN A O 1
ATOM 831 N N . THR A 1 104 ? 2.500 -22.628 -22.263 1.00 47.28 104 THR A N 1
ATOM 832 C CA . THR A 1 104 ? 3.058 -23.217 -21.039 1.00 47.28 104 THR A CA 1
ATOM 833 C C . THR A 1 104 ? 4.582 -23.356 -21.227 1.00 47.28 104 THR A C 1
ATOM 835 O O . THR A 1 104 ? 5.015 -23.719 -22.309 1.00 47.28 104 THR A O 1
ATOM 838 N N . GLU A 1 105 ? 5.460 -22.964 -20.297 1.00 37.38 105 GLU A N 1
ATOM 839 C CA . GLU A 1 105 ? 5.916 -23.777 -19.161 1.00 37.38 105 GLU A CA 1
ATOM 840 C C . GLU A 1 105 ? 6.809 -22.955 -18.199 1.00 37.38 105 GLU A C 1
ATOM 842 O O . GLU A 1 105 ? 7.741 -22.271 -18.602 1.00 37.38 105 GLU A O 1
ATOM 847 N N . ARG A 1 106 ? 6.495 -23.058 -16.900 1.00 38.38 106 ARG A N 1
ATOM 848 C CA . ARG A 1 106 ? 7.390 -23.181 -15.728 1.00 38.38 106 ARG A CA 1
ATOM 849 C C . ARG A 1 106 ? 8.802 -22.552 -15.793 1.00 38.38 106 ARG A C 1
ATOM 851 O O . ARG A 1 106 ? 9.712 -23.128 -16.373 1.00 38.38 106 ARG A O 1
ATOM 858 N N . SER A 1 107 ? 9.057 -21.569 -14.923 1.00 34.06 107 SER A N 1
ATOM 859 C CA . SER A 1 107 ? 9.869 -21.771 -13.703 1.00 34.06 107 SER A CA 1
ATOM 860 C C . SER A 1 107 ? 9.889 -20.539 -12.798 1.00 34.06 107 SER A C 1
ATOM 862 O O . SER A 1 107 ? 9.947 -19.398 -13.238 1.00 34.06 107 SER A O 1
ATOM 864 N N . SER A 1 108 ? 9.823 -20.836 -11.505 1.00 46.56 108 SER A N 1
ATOM 865 C CA . SER A 1 108 ? 10.093 -19.958 -10.371 1.00 46.56 108 SER A CA 1
ATOM 866 C C . SER A 1 108 ? 11.397 -19.177 -10.553 1.00 46.56 108 SER A C 1
ATOM 868 O O . SER A 1 108 ? 12.441 -19.800 -10.712 1.00 46.56 108 SER A O 1
ATOM 870 N N . SER A 1 109 ? 11.362 -17.860 -10.361 1.00 37.09 109 SER A N 1
ATOM 871 C CA . SER A 1 109 ? 12.488 -17.174 -9.731 1.00 37.09 109 SER A CA 1
ATOM 872 C C . SER A 1 109 ? 11.949 -16.065 -8.842 1.00 37.09 109 SER A C 1
ATOM 874 O O . SER A 1 109 ? 11.497 -15.018 -9.300 1.00 37.09 109 SER A O 1
ATOM 876 N N . ARG A 1 110 ? 11.946 -16.357 -7.541 1.00 46.47 110 ARG A N 1
ATOM 877 C CA . ARG A 1 110 ? 12.132 -15.327 -6.524 1.00 46.47 110 ARG A CA 1
ATOM 878 C C . ARG A 1 110 ? 13.524 -14.749 -6.773 1.00 46.47 110 ARG A C 1
ATOM 880 O O . ARG A 1 110 ? 14.431 -15.528 -7.038 1.00 46.47 110 ARG A O 1
ATOM 887 N N . ASP A 1 111 ? 13.610 -13.429 -6.822 1.00 31.72 111 ASP A N 1
ATOM 888 C CA . ASP A 1 111 ? 14.716 -12.599 -6.328 1.00 31.72 111 ASP A CA 1
ATOM 889 C C . ASP A 1 111 ? 14.495 -11.193 -6.882 1.00 31.72 111 ASP A C 1
ATOM 891 O O . ASP A 1 111 ? 14.938 -10.818 -7.966 1.00 31.72 111 ASP A O 1
ATOM 895 N N . CYS A 1 112 ? 13.714 -10.414 -6.133 1.00 28.58 112 CYS A N 1
ATOM 896 C CA . CYS A 1 112 ? 13.726 -8.972 -6.283 1.00 28.58 112 CYS A CA 1
ATOM 897 C C . CYS A 1 112 ? 14.984 -8.509 -5.547 1.00 28.58 112 CYS A C 1
ATOM 899 O O . CYS A 1 112 ? 15.014 -8.509 -4.322 1.00 28.58 112 CYS A O 1
ATOM 901 N N . PHE A 1 113 ? 16.019 -8.243 -6.338 1.00 30.33 113 PHE A N 1
ATOM 902 C CA . PHE A 1 113 ? 17.336 -7.725 -5.986 1.00 30.33 113 PHE A CA 1
ATOM 903 C C . PHE A 1 113 ? 17.359 -6.911 -4.680 1.00 30.33 113 PHE A C 1
ATOM 905 O O . PHE A 1 113 ? 16.961 -5.746 -4.639 1.00 30.33 113 PHE A O 1
ATOM 912 N N . GLU A 1 114 ? 17.858 -7.548 -3.625 1.00 33.66 114 GLU A N 1
ATOM 913 C CA . GLU A 1 114 ? 18.318 -6.909 -2.402 1.00 33.66 114 GLU A CA 1
ATOM 914 C C . GLU A 1 114 ? 19.817 -6.662 -2.573 1.00 33.66 114 GLU A C 1
ATOM 916 O O . GLU A 1 114 ? 20.626 -7.568 -2.397 1.00 33.66 114 GLU A O 1
ATOM 921 N N . GLN A 1 115 ? 20.196 -5.444 -2.970 1.00 28.17 115 GLN A N 1
ATOM 922 C CA . GLN A 1 115 ? 21.554 -4.973 -2.729 1.00 28.17 115 GLN A CA 1
ATOM 923 C C . GLN A 1 115 ? 21.589 -3.457 -2.556 1.00 28.17 115 GLN A C 1
ATOM 925 O O . GLN A 1 115 ? 21.620 -2.674 -3.504 1.00 28.17 115 GLN A O 1
ATOM 930 N N . GLU A 1 116 ? 21.609 -3.060 -1.290 1.00 38.69 116 GLU A N 1
ATOM 931 C CA . GLU A 1 116 ? 22.140 -1.784 -0.855 1.00 38.69 116 GLU A CA 1
ATOM 932 C C . GLU A 1 116 ? 23.664 -1.806 -1.001 1.00 38.69 116 GLU A C 1
ATOM 934 O O . GLU A 1 116 ? 24.346 -2.619 -0.379 1.00 38.69 116 GLU A O 1
ATOM 939 N N . SER A 1 117 ? 24.214 -0.912 -1.823 1.00 28.73 117 SER A N 1
ATOM 940 C CA . SER A 1 117 ? 25.595 -0.438 -1.706 1.00 28.73 117 SER A CA 1
ATOM 941 C C . SER A 1 117 ? 25.755 0.873 -2.465 1.00 28.73 117 SER A C 1
ATOM 943 O O . SER A 1 117 ? 25.771 0.915 -3.688 1.00 28.73 117 SER A O 1
ATOM 945 N N . ARG A 1 118 ? 25.835 1.945 -1.672 1.00 40.56 118 ARG A N 1
ATOM 946 C CA . ARG A 1 118 ? 26.582 3.185 -1.903 1.00 40.56 118 ARG A CA 1
ATOM 947 C C . ARG A 1 118 ? 27.335 3.255 -3.234 1.00 40.56 118 ARG A C 1
ATOM 949 O O . ARG A 1 118 ? 28.458 2.781 -3.322 1.00 40.56 118 ARG A O 1
ATOM 956 N N . GLU A 1 119 ? 26.794 4.017 -4.168 1.00 36.00 119 GLU A N 1
ATOM 957 C CA . GLU A 1 119 ? 27.600 4.804 -5.092 1.00 36.00 119 GLU A CA 1
ATOM 958 C C . GLU A 1 119 ? 26.803 6.052 -5.466 1.00 36.00 119 GLU A C 1
ATOM 960 O O . GLU A 1 119 ? 25.705 5.991 -6.018 1.00 36.00 119 GLU A O 1
ATOM 965 N N . SER A 1 120 ? 27.346 7.207 -5.084 1.00 47.44 120 SER A N 1
ATOM 966 C CA . SER A 1 120 ? 26.910 8.524 -5.535 1.00 47.44 120 SER A CA 1
ATOM 967 C C . SER A 1 120 ? 27.163 8.619 -7.041 1.00 47.44 120 SER A C 1
ATOM 969 O O . SER A 1 120 ? 28.179 9.150 -7.474 1.00 47.44 120 SER A O 1
ATOM 971 N N . GLY A 1 121 ? 26.271 8.045 -7.839 1.00 43.41 121 GLY A N 1
ATOM 972 C CA . GLY A 1 121 ? 26.393 7.964 -9.287 1.00 43.41 121 GLY A CA 1
ATOM 973 C C . GLY A 1 121 ? 25.099 8.420 -9.931 1.00 43.41 121 GLY A C 1
ATOM 974 O O . GLY A 1 121 ? 24.134 7.669 -9.985 1.00 43.41 121 GLY A O 1
ATOM 975 N N . SER A 1 122 ? 25.090 9.684 -10.352 1.00 45.91 122 SER A N 1
ATOM 976 C CA . SER A 1 122 ? 24.195 10.314 -11.327 1.00 45.91 122 SER A CA 1
ATOM 977 C C . SER A 1 122 ? 22.944 9.512 -11.702 1.00 45.91 122 SER A C 1
ATOM 979 O O . SER A 1 122 ? 22.953 8.723 -12.647 1.00 45.91 122 SER A O 1
ATOM 981 N N . VAL A 1 123 ? 21.845 9.783 -10.991 1.00 59.38 123 VAL A N 1
ATOM 982 C CA . VAL A 1 123 ? 20.492 9.383 -11.395 1.00 59.38 123 VAL A CA 1
ATOM 983 C C . VAL A 1 123 ? 20.240 9.930 -12.796 1.00 59.38 123 VAL A C 1
ATOM 985 O O . VAL A 1 123 ? 20.022 11.128 -12.982 1.00 59.38 123 VAL A O 1
ATOM 988 N N . TRP A 1 124 ? 20.287 9.048 -13.786 1.00 53.44 124 TRP A N 1
ATOM 989 C CA . TRP A 1 124 ? 19.834 9.353 -15.133 1.00 53.44 124 TRP A CA 1
ATOM 990 C C . TRP A 1 124 ? 18.358 9.774 -15.075 1.00 53.44 124 TRP A C 1
ATOM 992 O O . TRP A 1 124 ? 17.534 9.085 -14.469 1.00 53.44 124 TRP A O 1
ATOM 1002 N N . ARG A 1 125 ? 18.014 10.910 -15.690 1.00 49.91 125 ARG A N 1
ATOM 1003 C CA . ARG A 1 125 ? 16.627 11.371 -15.855 1.00 49.91 125 ARG A CA 1
ATOM 1004 C C . ARG A 1 125 ? 16.322 11.516 -17.346 1.00 49.91 125 ARG A C 1
ATOM 1006 O O . ARG A 1 125 ? 17.106 12.164 -18.033 1.00 49.91 125 ARG A O 1
ATOM 1013 N N . PRO A 1 126 ? 15.226 10.932 -17.860 1.00 45.88 126 PRO A N 1
ATOM 1014 C CA . PRO A 1 126 ? 14.868 11.049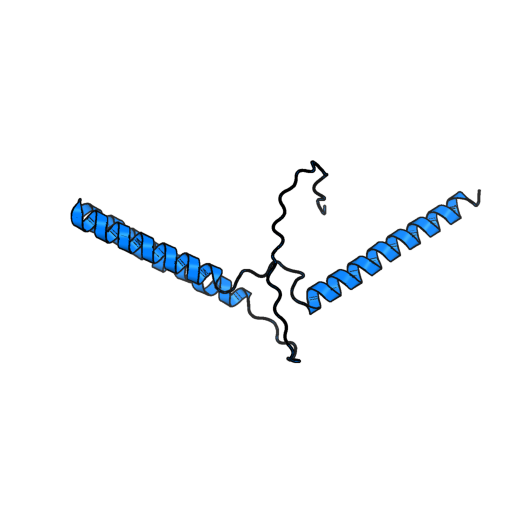 -19.262 1.00 45.88 126 PRO A CA 1
ATOM 1015 C C . PRO A 1 126 ? 13.927 12.242 -19.466 1.00 45.88 126 PRO A C 1
ATOM 1017 O O . PRO A 1 126 ? 12.724 12.058 -19.618 1.00 45.88 126 PRO A O 1
ATOM 1020 N N . TRP A 1 127 ? 14.491 13.450 -19.438 1.00 46.78 127 TRP A N 1
ATOM 1021 C CA . TRP A 1 127 ? 14.042 14.631 -20.188 1.00 46.78 127 TRP A CA 1
ATOM 1022 C C . TRP A 1 127 ? 15.150 15.683 -20.194 1.00 46.78 127 TRP A C 1
ATOM 1024 O O . TRP A 1 127 ? 15.742 15.928 -19.117 1.00 46.78 127 TRP A O 1
#

Secondary structure (DSSP, 8-state):
--HHHHHHHHHHHHHHHHHHHHHHHHHHHHHTT-SS----TTHHHHHHHHHHHHHHHHHHHHHHH-HHHHHHHHHHHHHHHHHHHHHHHHHHHTT----PPP-------------------------

Sequence (127 aa):
VTVTKEGENVAKLEKADILELTVRHLHSLRQHNTLFCRPDPGYADRYWDGFRHCAKEVAQFLAKCDQSAGVVVLKHINALMLNLDPYRHTYLATMRPESIPKNTERSSSRDCFEQESRESGSVWRPW

pLDDT: mean 70.49, std 21.25, range [28.17, 95.69]

Radius of gyration: 26.21 Å; chains: 1; bounding box: 58×40×72 Å

Foldseek 3Di:
DPVVVVVVVVVVVVVVVVVVVVVVVCVVCVVVVNNDDQDDLCPVVVVVVVLVVVLVVLLVVCVVPPPVVSVVVNVVSVVVVVVCVVVVVVSVVVPDDPDDDDDDDDDDDDDPDDDDDDDPDDDDDDD

InterPro domains:
  IPR003650 Orange domain [PF07527] (46-76)
  IPR003650 Orange domain [PS51054] (47-77)
  IPR003650 Orange domain [SM00511] (45-86)
  IPR036638 Helix-loop-helix DNA-binding domain superfamily [G3DSA:4.10.280.10] (2-32)
  IPR050370 Hairy and Enhancer of Split/HEY-related [PTHR10985] (9-106)

Organism: Hermetia illucens (NCBI:txid343691)